Protein AF-0000000084462408 (afdb_homodimer)

Foldseek 3Di:
DDDDDDAAQDWDADPNNQKIWHWNHDDPHDTDIDIDHDPVDDDDDPVVVVVVVVVPPPPPD/DDDDDDAAQDWDADPNNQKIWHWNHDDPHDTDIDIDHDPVDDDDDPVVVVVVVVVPPPPPD

Organism: NCBI:txid458

pLDDT: mean 89.48, std 12.68, range [39.72, 97.5]

Secondary structure (DSSP, 8-state):
-EEEEEETT-EEEETTTTEEEEEEEEETTEEEEEEE--TTS-EEEHHHHHHHHHHT-----/-EEEEEETT-EEEETTTTEEEEEEEEETTEEEEEEE--TTS-EEEHHHHHHHHHHT-----

Nearest PDB structures (foldseek):
  2mf0-assembly1_C  TM=9.067E-01  e=3.731E-04  Pseudomonas protegens Pf-5
  2mfh-assembly1_A  TM=9.229E-01  e=3.987E-04  Pseudomonas fluorescens
  2bti-assembly1_A  TM=9.772E-01  e=2.096E-03  Yersinia enterocolitica
  5z38-assembly2_J  TM=9.185E-01  e=1.504E-03  Escherichia coli O127:H6 str. E2348/69
  2mf0-assembly1_C  TM=9.077E-01  e=3.731E-04  Pseudomonas protegens Pf-5

Sequence (122 aa):
MLVLTRKCGEQIMIDKGKIQIKVLYGRRGIVALGILAPDDIEVDRKEIFLRKMASTQPRLKMLVLTRKCGEQIMIDKGKIQIKVLYGRRGIVALGILAPDDIEVDRKEIFLRKMASTQPRLK

InterPro domains:
  IPR003751 Translational regulator CsrA [MF_00167] (1-59)
  IPR003751 Translational regulator CsrA [PF02599] (1-51)
  IPR003751 Translational regulator CsrA [PTHR34984] (1-54)
  IPR036107 Carbon storage regulator superfamily [G3DSA:2.60.40.4380] (1-58)
  IPR036107 Carbon storage regulator superfamily [SSF117130] (1-53)

Structure (mmCIF, N/CA/C/O backbone):
data_AF-0000000084462408-model_v1
#
loop_
_entity.id
_entity.type
_entity.pdbx_description
1 polymer 'Translational regulator CsrA'
#
loop_
_atom_site.group_PDB
_atom_site.id
_atom_site.type_symbol
_atom_site.label_atom_id
_atom_site.label_alt_id
_atom_site.label_comp_id
_atom_site.label_asym_id
_atom_site.label_entity_id
_atom_site.label_seq_id
_atom_site.pdbx_PDB_ins_code
_atom_site.Cartn_x
_atom_site.Cartn_y
_atom_site.Cartn_z
_atom_site.occupancy
_atom_site.B_iso_or_equiv
_atom_site.auth_seq_id
_atom_site.auth_comp_id
_atom_site.auth_asym_id
_atom_site.auth_atom_id
_atom_site.pdbx_PDB_model_num
ATOM 1 N N . MET A 1 1 ? -0.238 7.812 -11.328 1 85.81 1 MET A N 1
ATOM 2 C CA . MET A 1 1 ? -0.688 6.965 -10.227 1 85.81 1 MET A CA 1
ATOM 3 C C . MET A 1 1 ? -1.138 5.602 -10.742 1 85.81 1 MET A C 1
ATOM 5 O O . MET A 1 1 ? -1.696 5.5 -11.836 1 85.81 1 MET A O 1
ATOM 9 N N . LEU A 1 2 ? -0.67 4.504 -10.305 1 94.81 2 LEU A N 1
ATOM 10 C CA . LEU A 1 2 ? -1.083 3.148 -10.648 1 94.81 2 LEU A CA 1
ATOM 11 C C . LEU A 1 2 ? -2.18 2.656 -9.711 1 94.81 2 LEU A C 1
ATOM 13 O O . LEU A 1 2 ? -2.039 2.74 -8.492 1 94.81 2 LEU A O 1
ATOM 17 N N . VAL A 1 3 ? -3.332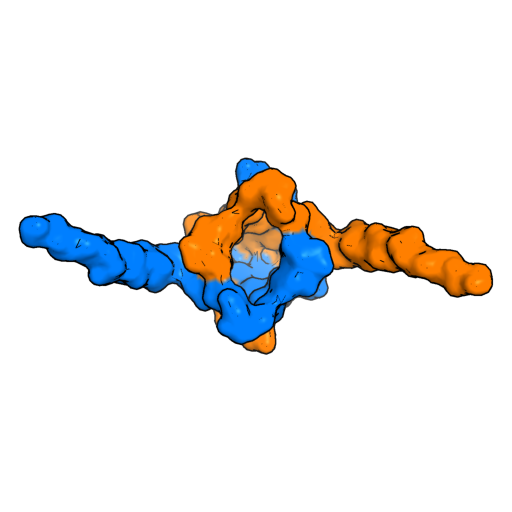 2.289 -10.305 1 95.75 3 VAL A N 1
ATOM 18 C CA . VAL A 1 3 ? -4.441 1.844 -9.469 1 95.75 3 VAL A CA 1
ATOM 19 C C . VAL A 1 3 ? -4.578 0.325 -9.555 1 95.75 3 VAL A C 1
ATOM 21 O O . VAL A 1 3 ? -4.617 -0.238 -10.648 1 95.75 3 VAL A O 1
ATOM 24 N N . LEU A 1 4 ? -4.594 -0.323 -8.375 1 95.44 4 LEU A N 1
ATOM 25 C CA . LEU A 1 4 ? -4.75 -1.772 -8.312 1 95.44 4 LEU A CA 1
ATOM 26 C C . LEU A 1 4 ? -5.926 -2.152 -7.414 1 95.44 4 LEU A C 1
ATOM 28 O O . LEU A 1 4 ? -6.09 -1.59 -6.328 1 95.44 4 LEU A O 1
ATOM 32 N N . THR A 1 5 ? -6.746 -3.021 -7.855 1 95.38 5 THR A N 1
ATOM 33 C CA . THR A 1 5 ? -7.852 -3.541 -7.059 1 95.38 5 THR A CA 1
ATOM 34 C C . THR A 1 5 ? -7.512 -4.914 -6.488 1 95.38 5 THR A C 1
ATOM 36 O O . THR A 1 5 ? -7.117 -5.816 -7.23 1 95.38 5 THR A O 1
ATOM 39 N N . ARG A 1 6 ? -7.484 -4.973 -5.273 1 95.62 6 ARG A N 1
ATOM 40 C CA . ARG A 1 6 ? -7.16 -6.227 -4.602 1 95.62 6 ARG A CA 1
ATOM 41 C C . ARG A 1 6 ? -8.281 -6.645 -3.654 1 95.62 6 ARG A C 1
ATOM 43 O O . ARG A 1 6 ? -9.055 -5.801 -3.189 1 95.62 6 ARG A O 1
ATOM 50 N N . LYS A 1 7 ? -8.383 -7.945 -3.459 1 94.12 7 LYS A N 1
ATOM 51 C CA . LYS A 1 7 ? -9.328 -8.477 -2.482 1 94.12 7 LYS A CA 1
ATOM 52 C C . LYS A 1 7 ? -8.656 -8.703 -1.133 1 94.12 7 LYS A C 1
ATOM 54 O O . LYS A 1 7 ? -7.422 -8.711 -1.04 1 94.12 7 LYS A O 1
ATOM 59 N N . CYS A 1 8 ? -9.445 -8.867 -0.195 1 94 8 CYS A N 1
ATOM 60 C CA . CYS A 1 8 ? -8.898 -9.172 1.125 1 94 8 CYS A CA 1
ATOM 61 C C . CYS A 1 8 ? -8.008 -10.406 1.076 1 94 8 CYS A C 1
ATOM 63 O O . CYS A 1 8 ? -8.383 -11.422 0.497 1 94 8 CYS A O 1
ATOM 65 N N . GLY A 1 9 ? -6.805 -10.234 1.551 1 94.88 9 GLY A N 1
ATOM 66 C CA . GLY A 1 9 ? -5.863 -11.344 1.546 1 94.88 9 GLY A CA 1
ATOM 67 C C . GLY A 1 9 ? -4.828 -11.242 0.441 1 94.88 9 GLY A C 1
ATOM 68 O O . GLY A 1 9 ? -3.814 -11.945 0.469 1 94.88 9 GLY A O 1
ATOM 69 N N . GLU A 1 10 ? -5.059 -10.422 -0.517 1 96.56 10 GLU A N 1
ATOM 70 C CA . GLU A 1 10 ? -4.129 -10.258 -1.629 1 96.56 10 GLU A CA 1
ATOM 71 C C . GLU A 1 10 ? -3.004 -9.289 -1.268 1 96.56 10 GLU A C 1
ATOM 73 O O . GLU A 1 10 ? -3.129 -8.508 -0.322 1 96.56 10 GLU A O 1
ATOM 78 N N . GLN A 1 11 ? -1.855 -9.367 -2.027 1 96 11 GLN A N 1
ATOM 79 C CA . GLN A 1 11 ? -0.668 -8.594 -1.687 1 96 11 GLN A CA 1
ATOM 80 C C . GLN A 1 11 ? -0.108 -7.875 -2.912 1 96 11 GLN A C 1
ATOM 82 O O . GLN A 1 11 ? -0.332 -8.305 -4.047 1 96 11 GLN A O 1
ATOM 87 N N . ILE A 1 12 ? 0.521 -6.809 -2.688 1 96.88 12 ILE A N 1
ATOM 88 C CA . ILE A 1 12 ? 1.207 -6.004 -3.691 1 96.88 12 ILE A CA 1
ATOM 89 C C . ILE A 1 12 ? 2.697 -5.93 -3.363 1 96.88 12 ILE A C 1
ATOM 91 O O . ILE A 1 12 ? 3.076 -5.754 -2.203 1 96.88 12 ILE A O 1
ATOM 95 N N . MET A 1 13 ? 3.494 -6.141 -4.34 1 96.75 13 MET A N 1
ATOM 96 C CA . MET A 1 13 ? 4.941 -6.066 -4.176 1 96.75 13 MET A CA 1
ATOM 97 C C . MET A 1 13 ? 5.492 -4.77 -4.758 1 96.75 13 MET A C 1
ATOM 99 O O . MET A 1 13 ? 5.293 -4.48 -5.941 1 96.75 13 MET A O 1
ATOM 103 N N . ILE A 1 14 ? 6.184 -4.07 -3.914 1 95.69 14 ILE A N 1
ATOM 104 C CA . ILE A 1 14 ? 6.742 -2.795 -4.344 1 95.69 14 ILE A CA 1
ATOM 105 C C . ILE A 1 14 ? 8.266 -2.863 -4.32 1 95.69 14 ILE A C 1
ATOM 107 O O . ILE A 1 14 ? 8.859 -3.432 -3.396 1 95.69 14 ILE A O 1
ATOM 111 N N . ASP A 1 15 ? 8.922 -2.227 -5.281 1 94.44 15 ASP A N 1
ATOM 112 C CA . ASP A 1 15 ? 10.375 -2.148 -5.352 1 94.44 15 ASP A CA 1
ATOM 113 C C . ASP A 1 15 ? 11 -3.541 -5.438 1 94.44 15 ASP A C 1
ATOM 115 O O . ASP A 1 15 ? 11.922 -3.863 -4.684 1 94.44 15 ASP A O 1
ATOM 119 N N . LYS A 1 16 ? 10.398 -4.426 -6.266 1 92.12 16 LYS A N 1
ATOM 120 C CA . LYS A 1 16 ? 10.906 -5.77 -6.523 1 92.12 16 LYS A CA 1
ATOM 121 C C . LYS A 1 16 ? 10.797 -6.645 -5.277 1 92.12 16 LYS A C 1
ATOM 123 O O . LYS A 1 16 ? 11.703 -7.422 -4.977 1 92.12 16 LYS A O 1
ATOM 128 N N . GLY A 1 17 ? 9.797 -6.285 -4.473 1 93.12 17 GLY A N 1
ATOM 129 C CA . GLY A 1 17 ? 9.516 -7.125 -3.316 1 93.12 17 GLY A CA 1
ATOM 130 C C . GLY A 1 17 ? 10.109 -6.578 -2.029 1 93.12 17 GLY A C 1
ATOM 131 O O . GLY A 1 17 ? 10.016 -7.219 -0.979 1 93.12 17 GLY A O 1
ATOM 132 N N . LYS A 1 18 ? 10.703 -5.457 -2.104 1 94 18 LYS A N 1
ATOM 133 C CA . LYS A 1 18 ? 11.273 -4.859 -0.899 1 94 18 LYS A CA 1
ATOM 134 C C . LYS A 1 18 ? 10.18 -4.465 0.088 1 94 18 LYS A C 1
ATOM 136 O O . LYS A 1 18 ? 10.344 -4.621 1.3 1 94 18 LYS A O 1
ATOM 141 N N . ILE A 1 19 ? 9.125 -4.039 -0.448 1 95.81 19 ILE A N 1
ATOM 142 C CA . ILE A 1 19 ? 7.973 -3.641 0.349 1 95.81 19 ILE A CA 1
ATOM 143 C C . ILE A 1 19 ? 6.762 -4.48 -0.044 1 95.81 19 ILE A C 1
ATOM 145 O O . ILE A 1 19 ? 6.469 -4.645 -1.231 1 95.81 19 ILE A O 1
ATOM 149 N N . GLN A 1 20 ? 6.141 -5.062 0.952 1 96.38 20 GLN A N 1
ATOM 150 C CA . GLN A 1 20 ? 4.961 -5.887 0.712 1 96.38 20 GLN A CA 1
ATOM 151 C C . GLN A 1 20 ? 3.721 -5.27 1.355 1 96.38 20 GLN A C 1
ATOM 153 O O . GLN A 1 20 ? 3.732 -4.938 2.543 1 96.38 20 GLN A O 1
ATOM 158 N N . ILE A 1 21 ? 2.691 -5.062 0.562 1 96.88 21 ILE A N 1
ATOM 159 C CA . ILE A 1 21 ? 1.429 -4.527 1.061 1 96.88 21 ILE A CA 1
ATOM 160 C C . ILE A 1 21 ? 0.348 -5.602 0.993 1 96.88 21 ILE A C 1
ATOM 162 O O . ILE A 1 21 ? 0.096 -6.172 -0.072 1 96.88 21 ILE A O 1
ATOM 166 N N . LYS A 1 22 ? -0.212 -5.898 2.084 1 97.06 22 LYS A N 1
ATOM 167 C CA . LYS A 1 22 ? -1.261 -6.91 2.145 1 97.06 22 LYS A CA 1
ATOM 168 C C . LYS A 1 22 ? -2.596 -6.297 2.555 1 97.06 22 LYS A C 1
ATOM 170 O O . LYS A 1 22 ? -2.668 -5.555 3.535 1 97.06 22 LYS A O 1
ATOM 175 N N . VAL A 1 23 ? -3.57 -6.625 1.78 1 96.69 23 VAL A N 1
ATOM 176 C CA . VAL A 1 23 ? -4.91 -6.164 2.127 1 96.69 23 VAL A CA 1
ATOM 177 C C . VAL A 1 23 ? -5.535 -7.113 3.146 1 96.69 23 VAL A C 1
ATOM 179 O O . VAL A 1 23 ? -5.828 -8.273 2.83 1 96.69 23 VAL A O 1
ATOM 182 N N . LEU A 1 24 ? -5.66 -6.645 4.387 1 95.88 24 LEU A N 1
ATOM 183 C CA . LEU A 1 24 ? -6.219 -7.492 5.434 1 95.88 24 LEU A CA 1
ATOM 184 C C . LEU A 1 24 ? -7.738 -7.562 5.324 1 95.88 24 LEU A C 1
ATOM 186 O O . LEU A 1 24 ? -8.312 -8.648 5.309 1 95.88 24 LEU A O 1
ATOM 190 N N . TYR A 1 25 ? -8.359 -6.32 5.312 1 93.62 25 TYR A N 1
ATOM 191 C CA . TYR A 1 25 ? -9.797 -6.281 5.105 1 93.62 25 TYR A CA 1
ATOM 192 C C . TYR A 1 25 ? -10.258 -4.879 4.73 1 93.62 25 TYR A C 1
ATOM 194 O O . TYR A 1 25 ? -9.516 -3.908 4.902 1 93.62 25 TYR A O 1
ATOM 202 N N . GLY A 1 26 ? -11.367 -4.84 4.062 1 91.5 26 GLY A N 1
ATOM 203 C CA . GLY A 1 26 ? -12.078 -3.615 3.729 1 91.5 26 GLY A CA 1
ATOM 204 C C . GLY A 1 26 ? -13.57 -3.705 3.973 1 91.5 26 GLY A C 1
ATOM 205 O O . GLY A 1 26 ? -14.242 -4.566 3.408 1 91.5 26 GLY A O 1
ATOM 206 N N . ARG A 1 27 ? -13.961 -2.945 4.973 1 86.38 27 ARG A N 1
ATOM 207 C CA . ARG A 1 27 ? -15.375 -3.023 5.336 1 86.38 27 ARG A CA 1
ATOM 208 C C . ARG A 1 27 ? -15.945 -1.639 5.621 1 86.38 27 ARG A C 1
ATOM 210 O O . ARG A 1 27 ? -15.414 -0.905 6.457 1 86.38 27 ARG A O 1
ATOM 217 N N . ARG A 1 28 ? -17.078 -1.314 4.984 1 87.44 28 ARG A N 1
ATOM 218 C CA . ARG A 1 28 ? -17.812 -0.084 5.246 1 87.44 28 ARG A CA 1
ATOM 219 C C . ARG A 1 28 ? -16.906 1.138 5.109 1 87.44 28 ARG A C 1
ATOM 221 O O . ARG A 1 28 ? -16.953 2.039 5.949 1 87.44 28 ARG A O 1
ATOM 228 N N . GLY A 1 29 ? -15.953 1.096 4.211 1 87.06 29 GLY A N 1
ATOM 229 C CA . GLY A 1 29 ? -15.141 2.27 3.945 1 87.06 29 GLY A CA 1
ATOM 230 C C . GLY A 1 29 ? -13.82 2.264 4.695 1 87.06 29 GLY A C 1
ATOM 231 O O . GLY A 1 29 ? -13 3.166 4.523 1 87.06 29 GLY A O 1
ATOM 232 N N . ILE A 1 30 ? -13.664 1.229 5.594 1 94 30 ILE A N 1
ATOM 233 C CA . ILE A 1 30 ? -12.43 1.127 6.363 1 94 30 ILE A CA 1
ATOM 234 C C . ILE A 1 30 ? -11.562 -0.005 5.809 1 94 30 ILE A C 1
ATOM 236 O O . ILE A 1 30 ? -12.047 -1.127 5.629 1 94 30 ILE A O 1
ATOM 240 N N . VAL A 1 31 ? -10.359 0.362 5.445 1 95.5 31 VAL A N 1
ATOM 241 C CA . VAL A 1 31 ? -9.469 -0.625 4.844 1 95.5 31 VAL A CA 1
ATOM 242 C C . VAL A 1 31 ? -8.25 -0.838 5.734 1 95.5 31 VAL A C 1
ATOM 244 O O . VAL A 1 31 ? -7.629 0.126 6.188 1 95.5 31 VAL A O 1
ATOM 247 N N . ALA A 1 32 ? -7.914 -2.074 6.074 1 96.06 32 ALA A N 1
ATOM 248 C CA . ALA A 1 32 ? -6.73 -2.443 6.844 1 96.06 32 ALA A CA 1
ATOM 249 C C . ALA A 1 32 ? -5.621 -2.967 5.934 1 96.06 32 ALA A C 1
ATOM 251 O O . ALA A 1 32 ? -5.812 -3.953 5.219 1 96.06 32 ALA A O 1
ATOM 252 N N . LEU A 1 33 ? -4.539 -2.248 5.98 1 96.88 33 LEU A N 1
ATOM 253 C CA . LEU A 1 33 ? -3.414 -2.615 5.129 1 96.88 33 LEU A CA 1
ATOM 254 C C . LEU A 1 33 ? -2.217 -3.049 5.969 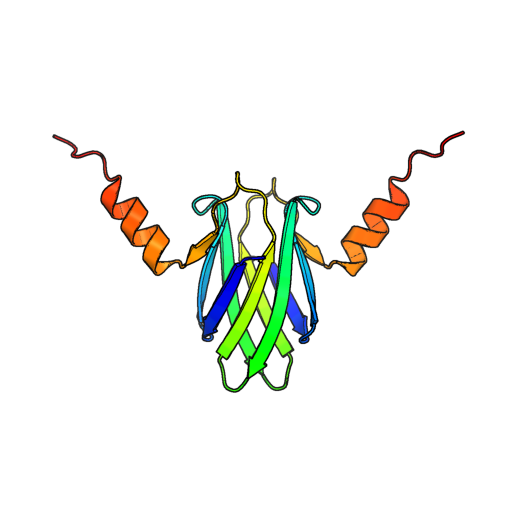1 96.88 33 LEU A C 1
ATOM 256 O O . LEU A 1 33 ? -1.876 -2.393 6.957 1 96.88 33 LEU A O 1
ATOM 260 N N . GLY A 1 34 ? -1.688 -4.152 5.699 1 97.5 34 GLY A N 1
ATOM 261 C CA . GLY A 1 34 ? -0.444 -4.621 6.289 1 97.5 34 GLY A CA 1
ATOM 262 C C . GLY A 1 34 ? 0.774 -4.305 5.441 1 97.5 34 GLY A C 1
ATOM 263 O O . GLY A 1 34 ? 0.853 -4.711 4.281 1 97.5 34 GLY A O 1
ATOM 264 N N . ILE A 1 35 ? 1.724 -3.619 6 1 97.19 35 ILE A N 1
ATOM 265 C CA . ILE A 1 35 ? 2.914 -3.238 5.25 1 97.19 35 ILE A CA 1
ATOM 266 C C . ILE A 1 35 ? 4.145 -3.896 5.867 1 97.19 35 ILE A C 1
ATOM 268 O O . ILE A 1 35 ? 4.375 -3.789 7.074 1 97.19 35 ILE A O 1
ATOM 272 N N . LEU A 1 36 ? 4.816 -4.633 5 1 96.56 36 LEU A N 1
ATOM 273 C CA . LEU A 1 36 ? 6.055 -5.273 5.414 1 96.56 36 LEU A CA 1
ATOM 274 C C . LEU A 1 36 ? 7.254 -4.652 4.703 1 96.56 36 LEU A C 1
ATOM 276 O O . LEU A 1 36 ? 7.379 -4.754 3.48 1 96.56 36 LEU A O 1
ATOM 280 N N . ALA A 1 37 ? 8.07 -3.939 5.395 1 95.62 37 ALA A N 1
ATOM 281 C CA . ALA A 1 37 ? 9.242 -3.285 4.824 1 95.62 37 ALA A CA 1
ATOM 282 C C . ALA A 1 37 ? 10.43 -3.355 5.781 1 95.62 37 ALA A C 1
ATOM 284 O O . ALA A 1 37 ? 10.25 -3.504 6.992 1 95.62 37 ALA A O 1
ATOM 285 N N . PRO A 1 38 ? 11.578 -3.256 5.297 1 94.44 38 PRO A N 1
ATOM 286 C CA . PRO A 1 38 ? 12.773 -3.273 6.145 1 94.44 38 PRO A CA 1
ATOM 287 C C . PRO A 1 38 ? 12.867 -2.059 7.066 1 94.44 38 PRO A C 1
ATOM 289 O O . PRO A 1 38 ? 12.086 -1.111 6.922 1 94.44 38 PRO A O 1
ATOM 292 N N . ASP A 1 39 ? 13.727 -2.096 8.008 1 91.94 39 ASP A N 1
ATOM 293 C CA . ASP A 1 39 ? 13.891 -1.023 8.984 1 91.94 39 ASP A CA 1
ATOM 294 C C . ASP A 1 39 ? 14.375 0.259 8.312 1 91.94 39 ASP A C 1
ATOM 296 O O . ASP A 1 39 ? 14.297 1.342 8.898 1 91.94 39 ASP A O 1
ATOM 300 N N . ASP A 1 40 ? 14.852 0.065 7.129 1 92 40 ASP A N 1
ATOM 301 C CA . ASP A 1 40 ? 15.375 1.214 6.395 1 92 40 ASP A CA 1
ATOM 302 C C . ASP A 1 40 ? 14.25 1.983 5.703 1 92 40 ASP A C 1
ATOM 304 O O . ASP A 1 40 ? 14.43 3.139 5.312 1 92 40 ASP A O 1
ATOM 308 N N . ILE A 1 41 ? 13.172 1.372 5.609 1 92.88 41 ILE A N 1
ATOM 309 C CA . ILE A 1 41 ? 12.031 1.983 4.941 1 92.88 41 ILE A CA 1
ATOM 310 C C . ILE A 1 41 ? 11.031 2.475 5.984 1 92.88 41 ILE A C 1
ATOM 312 O O . ILE A 1 41 ? 10.602 1.712 6.852 1 92.88 41 ILE A O 1
ATOM 316 N N . GLU A 1 42 ? 10.719 3.695 5.934 1 93.06 42 GLU A N 1
ATOM 317 C CA . GLU A 1 42 ? 9.797 4.297 6.887 1 93.06 42 GLU A CA 1
ATOM 318 C C . GLU A 1 42 ? 8.367 4.297 6.34 1 93.06 42 GLU A C 1
ATOM 320 O O . GLU A 1 42 ? 8.133 4.688 5.195 1 93.06 42 GLU A O 1
ATOM 325 N N . VAL A 1 43 ? 7.422 3.883 7.082 1 95 43 VAL A N 1
ATOM 326 C CA . VAL A 1 43 ? 6.016 3.855 6.703 1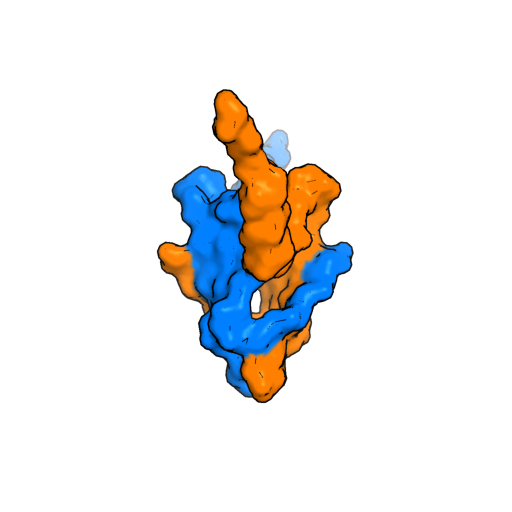 95 43 VAL A CA 1
ATOM 327 C C . VAL A 1 43 ? 5.211 4.75 7.645 1 95 43 VAL A C 1
ATOM 329 O O . VAL A 1 43 ? 5.203 4.535 8.859 1 95 43 VAL A O 1
ATOM 332 N N . ASP A 1 44 ? 4.586 5.859 7.109 1 94.19 44 ASP A N 1
ATOM 333 C CA . ASP A 1 44 ? 3.816 6.785 7.934 1 94.19 44 ASP A CA 1
ATOM 334 C C . ASP A 1 44 ? 2.512 7.18 7.246 1 94.19 44 ASP A C 1
ATOM 336 O O . ASP A 1 44 ? 2.389 7.062 6.023 1 94.19 44 ASP A O 1
ATOM 340 N N . ARG A 1 45 ? 1.595 7.57 8.008 1 95.62 45 ARG A N 1
ATOM 341 C CA . ARG A 1 45 ? 0.375 8.148 7.453 1 95.62 45 ARG A CA 1
ATOM 342 C C . ARG A 1 45 ? 0.64 9.531 6.871 1 95.62 45 ARG A C 1
ATOM 344 O O . ARG A 1 45 ? 1.525 10.25 7.34 1 95.62 45 ARG A O 1
ATOM 351 N N . LYS A 1 46 ? -0.036 9.859 5.945 1 94.5 46 LYS A N 1
ATOM 352 C CA . LYS A 1 46 ? 0.143 11.156 5.297 1 94.5 46 LYS A CA 1
ATOM 353 C C . LYS A 1 46 ? 0.13 12.289 6.324 1 94.5 46 LYS A C 1
ATOM 355 O O . LYS A 1 46 ? 0.926 13.227 6.23 1 94.5 46 LYS A O 1
ATOM 360 N N . GLU A 1 47 ? -0.726 12.195 7.301 1 93.56 47 GLU A N 1
ATOM 361 C CA . GLU A 1 47 ? -0.856 13.211 8.336 1 93.56 47 GLU A CA 1
ATOM 362 C C . GLU A 1 47 ? 0.437 13.352 9.133 1 93.56 47 GLU A C 1
ATOM 364 O O . GLU A 1 47 ? 0.861 14.469 9.445 1 93.56 47 GLU A O 1
ATOM 369 N N . ILE A 1 48 ? 1.065 12.234 9.461 1 93.75 48 ILE A N 1
ATOM 370 C CA . ILE A 1 48 ? 2.291 12.219 10.25 1 93.75 48 ILE A CA 1
ATOM 371 C C . ILE A 1 48 ? 3.461 12.711 9.398 1 93.75 48 ILE A C 1
ATOM 373 O O . ILE A 1 48 ? 4.293 13.492 9.867 1 93.75 48 ILE A O 1
ATOM 377 N N . PHE A 1 49 ? 3.451 12.219 8.18 1 93.25 49 PHE A N 1
ATOM 378 C CA . PHE A 1 49 ? 4.488 12.633 7.242 1 93.25 49 PHE A CA 1
ATOM 379 C C . PHE A 1 49 ? 4.492 14.148 7.082 1 93.25 49 PHE A C 1
ATOM 381 O O . PHE A 1 49 ? 5.555 14.781 7.109 1 93.25 49 PHE A O 1
ATOM 388 N N . LEU A 1 50 ? 3.293 14.758 6.969 1 90.56 50 LEU A N 1
ATOM 389 C CA . LEU A 1 50 ? 3.164 16.203 6.777 1 90.56 50 LEU A CA 1
ATOM 390 C C . LEU A 1 50 ? 3.67 16.953 8 1 90.56 50 LEU A C 1
ATOM 392 O O . LEU A 1 50 ? 4.273 18.016 7.871 1 90.56 50 LEU A O 1
ATOM 396 N N . ARG A 1 51 ? 3.494 16.359 9.094 1 90.5 51 ARG A N 1
ATOM 397 C CA . ARG A 1 51 ? 3.979 16.969 10.328 1 90.5 51 ARG A CA 1
ATOM 398 C C . ARG A 1 51 ? 5.5 16.906 10.406 1 90.5 51 ARG A C 1
ATOM 400 O O . ARG A 1 51 ? 6.145 17.875 10.828 1 90.5 51 ARG A O 1
ATOM 407 N N . LYS A 1 52 ? 6.008 15.75 10.023 1 87.69 52 LYS A N 1
ATOM 408 C CA . LYS A 1 52 ? 7.457 15.578 10.023 1 87.69 52 LYS A CA 1
ATOM 409 C C . LYS A 1 52 ? 8.125 16.547 9.047 1 87.69 52 LYS A C 1
ATOM 411 O O . LYS A 1 52 ? 9.188 17.109 9.352 1 87.69 52 LYS A O 1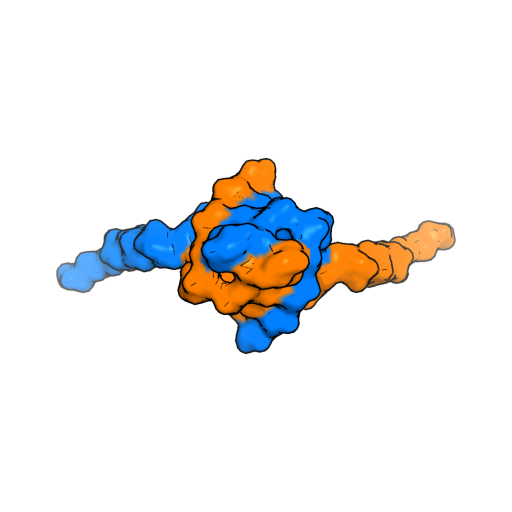
ATOM 416 N N . MET A 1 53 ? 7.445 16.688 7.965 1 86 53 MET A N 1
ATOM 417 C CA . MET A 1 53 ? 7.977 17.594 6.949 1 86 53 MET A CA 1
ATOM 418 C C . MET A 1 53 ? 7.906 19.031 7.422 1 86 53 MET A C 1
ATOM 420 O O . MET A 1 53 ? 8.805 19.828 7.141 1 86 53 MET A O 1
ATOM 424 N N . ALA A 1 54 ? 6.828 19.344 7.973 1 84.44 54 ALA A N 1
ATOM 425 C CA . ALA A 1 54 ? 6.656 20.688 8.492 1 84.44 54 ALA A CA 1
ATOM 426 C C . ALA A 1 54 ? 7.676 21 9.586 1 84.44 54 ALA A C 1
ATOM 428 O O . ALA A 1 54 ? 8.125 22.141 9.727 1 84.44 54 ALA A O 1
ATOM 429 N N . SER A 1 55 ? 8 19.953 10.258 1 78.19 55 SER A N 1
ATOM 430 C CA . SER A 1 55 ? 8.977 20.141 11.328 1 78.19 55 SER A CA 1
ATOM 431 C C . SER A 1 55 ? 10.383 20.312 10.766 1 78.19 55 SER A C 1
ATOM 433 O O . SER A 1 55 ? 11.227 20.953 11.391 1 78.19 55 SER A O 1
ATOM 435 N N . THR A 1 56 ? 10.711 19.656 9.656 1 66.56 56 THR A N 1
ATOM 436 C CA . THR A 1 56 ? 12.039 19.766 9.07 1 66.56 56 THR A CA 1
ATOM 437 C C . THR A 1 56 ? 12.195 21.094 8.328 1 66.56 56 THR A C 1
ATOM 439 O O . THR A 1 56 ? 13.172 21.281 7.594 1 66.56 56 THR A O 1
ATOM 442 N N . GLN A 1 57 ? 11.234 21.828 8.211 1 57.5 57 GLN A N 1
ATOM 443 C CA . GLN A 1 57 ? 11.43 23.094 7.523 1 57.5 57 GLN A CA 1
ATOM 444 C C . GLN A 1 57 ? 12.656 23.828 8.062 1 57.5 57 GLN A C 1
ATOM 446 O O . GLN A 1 57 ? 12.805 24 9.273 1 57.5 57 GLN A O 1
ATOM 451 N N . PRO A 1 58 ? 13.789 23.797 7.25 1 57.97 58 PRO A N 1
ATOM 452 C CA . PRO A 1 58 ? 14.891 24.688 7.602 1 57.97 58 PRO A CA 1
ATOM 453 C C . PRO A 1 58 ? 14.406 26.047 8.109 1 57.97 58 PRO A C 1
ATOM 455 O O . PRO A 1 58 ? 13.406 26.578 7.602 1 57.97 58 PRO A O 1
ATOM 458 N N . ARG A 1 59 ? 14.43 26.375 9.383 1 51.44 59 ARG A N 1
ATOM 459 C CA . ARG A 1 59 ? 14.305 27.75 9.852 1 51.44 59 ARG A CA 1
ATOM 460 C C . ARG A 1 59 ? 15.023 28.719 8.914 1 51.44 59 ARG A C 1
ATOM 462 O O . ARG A 1 59 ? 16.25 28.625 8.742 1 51.44 59 ARG A O 1
ATOM 469 N N . LEU A 1 60 ? 14.586 28.859 7.68 1 49.22 60 LEU A N 1
ATOM 470 C CA . LEU A 1 60 ? 15.227 30 7.016 1 49.22 60 LEU A CA 1
ATOM 471 C C . LEU A 1 60 ? 15.414 31.156 7.992 1 49.22 60 LEU A C 1
ATOM 473 O O . LEU A 1 60 ? 14.438 31.75 8.445 1 49.22 60 LEU A O 1
ATOM 477 N N . LYS A 1 61 ? 16.203 30.969 8.969 1 40.94 61 LYS A N 1
ATOM 478 C CA . LYS A 1 61 ? 16.797 32.219 9.461 1 40.94 61 LYS A CA 1
ATOM 479 C C . LYS A 1 61 ? 17.672 32.844 8.398 1 40.94 61 LYS A C 1
ATOM 481 O O . LYS A 1 61 ? 18.406 32.156 7.688 1 40.94 61 LYS A O 1
ATOM 486 N N . MET B 1 1 ? 5.484 -6.84 10.445 1 85.75 1 MET B N 1
ATOM 487 C CA . MET B 1 1 ? 4.488 -6.25 9.555 1 85.75 1 MET B CA 1
ATOM 488 C C . MET B 1 1 ? 3.781 -5.082 10.234 1 85.75 1 MET B C 1
ATOM 490 O O . MET B 1 1 ? 3.545 -5.109 11.445 1 85.75 1 MET B O 1
ATOM 494 N N . LEU B 1 2 ? 3.713 -3.928 9.734 1 94.88 2 LEU B N 1
ATOM 495 C CA . LEU B 1 2 ? 2.994 -2.766 10.242 1 94.88 2 LEU B CA 1
ATOM 496 C C . LEU B 1 2 ? 1.582 -2.707 9.672 1 94.88 2 LEU B C 1
ATOM 498 O O . LEU B 1 2 ? 1.396 -2.791 8.453 1 94.88 2 LEU B O 1
ATOM 502 N N . VAL B 1 3 ? 0.574 -2.713 10.586 1 95.81 3 VAL B N 1
ATOM 503 C CA . VAL B 1 3 ? -0.805 -2.695 10.109 1 95.81 3 VAL B CA 1
ATOM 504 C C . VAL B 1 3 ? -1.402 -1.305 10.305 1 95.81 3 VAL B C 1
ATOM 506 O O . VAL B 1 3 ? -1.32 -0.733 11.391 1 95.81 3 VAL B O 1
ATOM 509 N N . LEU B 1 4 ? -1.954 -0.753 9.211 1 95.44 4 LEU B N 1
ATOM 510 C CA . LEU B 1 4 ? -2.59 0.559 9.258 1 95.44 4 LEU B CA 1
ATOM 511 C C . LEU B 1 4 ? -4.023 0.49 8.742 1 95.44 4 LEU B C 1
ATOM 513 O O . LEU B 1 4 ? -4.289 -0.155 7.723 1 95.44 4 LEU B O 1
ATOM 517 N N . THR B 1 5 ? -4.926 1.073 9.43 1 95.38 5 THR B N 1
ATOM 518 C CA . THR B 1 5 ? -6.312 1.164 8.992 1 95.38 5 THR B CA 1
ATOM 519 C C . THR B 1 5 ? -6.609 2.547 8.414 1 95.38 5 THR B C 1
ATOM 521 O O . THR B 1 5 ? -6.328 3.562 9.055 1 95.38 5 THR B O 1
ATOM 524 N N . ARG B 1 6 ? -6.961 2.555 7.242 1 95.56 6 ARG B N 1
ATOM 525 C CA . ARG B 1 6 ? -7.27 3.811 6.566 1 95.56 6 ARG B CA 1
ATOM 526 C C . ARG B 1 6 ? -8.68 3.791 5.992 1 95.56 6 ARG B C 1
ATOM 528 O O . ARG B 1 6 ? -9.234 2.721 5.723 1 95.56 6 ARG B O 1
ATOM 535 N N . LYS B 1 7 ? -9.25 4.977 5.902 1 94.06 7 LYS B N 1
ATOM 536 C CA . LYS B 1 7 ? -10.555 5.125 5.25 1 94.06 7 LYS B CA 1
ATOM 537 C C . LYS B 1 7 ? -10.391 5.492 3.779 1 94.06 7 LYS B C 1
ATOM 539 O O . LYS B 1 7 ? -9.305 5.895 3.348 1 94.06 7 LYS B O 1
ATOM 544 N N . CYS B 1 8 ? -11.414 5.324 3.107 1 94.06 8 CYS B N 1
ATOM 545 C CA . CYS B 1 8 ? -11.391 5.727 1.706 1 94.06 8 CYS B CA 1
ATOM 546 C C . CYS B 1 8 ? -10.977 7.188 1.565 1 94.06 8 CYS B C 1
ATOM 548 O O . CYS B 1 8 ? -11.469 8.047 2.291 1 94.06 8 CYS B O 1
ATOM 550 N N . GLY B 1 9 ? -9.969 7.402 0.769 1 94.81 9 GLY B N 1
ATOM 551 C CA . GLY B 1 9 ? -9.484 8.758 0.57 1 94.81 9 GLY B CA 1
ATOM 552 C C . GLY B 1 9 ? -8.211 9.055 1.337 1 94.81 9 GLY B C 1
ATOM 553 O O . GLY B 1 9 ? -7.531 10.047 1.06 1 94.81 9 GLY B O 1
ATOM 554 N N . GLU B 1 10 ? -7.879 8.242 2.275 1 96.56 10 GLU B N 1
ATOM 555 C CA . GLU B 1 10 ? -6.676 8.445 3.076 1 96.56 10 GLU B CA 1
ATOM 556 C C . GLU B 1 10 ? -5.445 7.879 2.373 1 96.56 10 GLU B C 1
ATOM 558 O O . GLU B 1 10 ? -5.566 7.051 1.467 1 96.56 10 GLU B O 1
ATOM 563 N N . GLN B 1 11 ? -4.219 8.375 2.779 1 96 11 GLN B N 1
ATOM 564 C CA . GLN B 1 11 ? -2.984 8.008 2.092 1 96 11 GLN B CA 1
ATOM 565 C C . GLN B 1 11 ? -1.908 7.578 3.082 1 96 11 GLN B C 1
ATOM 567 O O . GLN B 1 11 ? -1.938 7.973 4.25 1 96 11 GLN B O 1
ATOM 572 N N . ILE B 1 12 ? -1.048 6.754 2.641 1 96.94 12 ILE B N 1
ATOM 573 C CA . ILE B 1 12 ? 0.115 6.273 3.377 1 96.94 12 ILE B CA 1
ATOM 574 C C . ILE B 1 12 ? 1.393 6.676 2.645 1 96.94 12 ILE B C 1
ATOM 576 O O . ILE B 1 12 ? 1.467 6.59 1.417 1 96.94 12 ILE B O 1
ATOM 580 N N . MET B 1 13 ? 2.309 7.184 3.379 1 96.75 13 MET B N 1
ATOM 581 C CA . MET B 1 13 ? 3.594 7.586 2.818 1 96.75 13 MET B CA 1
ATOM 582 C C . MET B 1 13 ? 4.68 6.57 3.162 1 96.75 13 MET B C 1
ATOM 584 O O . MET B 1 13 ? 4.918 6.285 4.336 1 96.75 13 MET B O 1
ATOM 588 N N . ILE B 1 14 ? 5.297 6.109 2.125 1 95.75 14 ILE B N 1
ATOM 589 C CA . ILE B 1 14 ? 6.344 5.113 2.32 1 95.75 14 ILE B CA 1
ATOM 590 C C . ILE B 1 14 ? 7.691 5.684 1.88 1 95.75 14 ILE B C 1
ATOM 592 O O . ILE B 1 14 ? 7.777 6.367 0.856 1 95.75 14 ILE B O 1
ATOM 596 N N . ASP B 1 15 ? 8.758 5.348 2.598 1 94.44 15 ASP B N 1
ATOM 597 C CA . ASP B 1 15 ? 10.117 5.762 2.264 1 94.44 15 ASP B CA 1
ATOM 598 C C . ASP B 1 15 ? 10.242 7.285 2.244 1 94.44 15 ASP B C 1
ATOM 600 O O . ASP B 1 15 ? 10.766 7.859 1.287 1 94.44 15 ASP B O 1
ATOM 604 N N . LYS B 1 16 ? 9.633 7.953 3.252 1 92.12 16 LYS B N 1
ATOM 605 C CA . LYS B 1 16 ? 9.711 9.398 3.424 1 92.12 16 LYS B CA 1
ATOM 606 C C . LYS B 1 16 ? 8.984 10.133 2.301 1 92.12 16 LYS B C 1
ATOM 608 O O . LYS B 1 16 ? 9.461 11.156 1.806 1 92.12 16 LYS B O 1
ATOM 613 N N . GLY B 1 17 ? 7.98 9.422 1.793 1 93.12 17 GLY B N 1
ATOM 614 C CA . GLY B 1 17 ? 7.133 10.07 0.801 1 93.12 17 GLY B CA 1
ATOM 615 C C . GLY B 1 17 ? 7.484 9.68 -0.624 1 93.12 17 GLY B C 1
ATOM 616 O O . GLY B 1 17 ? 6.902 10.203 -1.575 1 93.12 17 GLY B O 1
ATOM 617 N N . LYS B 1 18 ? 8.414 8.82 -0.782 1 94.06 18 LYS B N 1
ATOM 618 C CA . LYS B 1 18 ? 8.789 8.383 -2.123 1 94.06 18 LY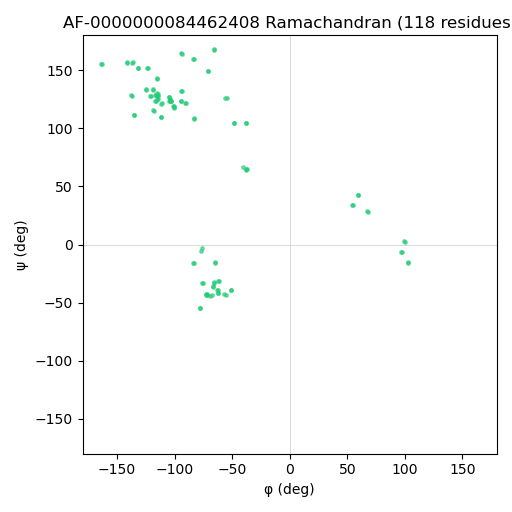S B CA 1
ATOM 619 C C . LYS B 1 18 ? 7.66 7.605 -2.787 1 94.06 18 LYS B C 1
ATOM 621 O O . LYS B 1 18 ? 7.422 7.75 -3.988 1 94.06 18 LYS B O 1
ATOM 626 N N . ILE B 1 19 ? 7.012 6.879 -2 1 95.81 19 ILE B N 1
ATOM 627 C CA . ILE B 1 19 ? 5.879 6.082 -2.469 1 95.81 19 ILE B CA 1
ATOM 628 C C . ILE B 1 19 ? 4.617 6.492 -1.718 1 95.81 19 ILE B C 1
ATOM 630 O O . ILE B 1 19 ? 4.625 6.605 -0.489 1 95.81 19 ILE B O 1
ATOM 634 N N . GLN B 1 20 ? 3.582 6.793 -2.48 1 96.38 20 GLN B N 1
ATOM 635 C CA . GLN B 1 20 ? 2.309 7.188 -1.888 1 96.38 20 GLN B CA 1
ATOM 636 C C . GLN B 1 20 ? 1.22 6.164 -2.191 1 96.38 20 GLN B C 1
ATOM 638 O O . GLN B 1 20 ? 1.019 5.789 -3.348 1 96.38 20 GLN B O 1
ATOM 643 N N . ILE B 1 21 ? 0.575 5.672 -1.155 1 96.88 21 ILE B N 1
ATOM 644 C CA . ILE B 1 21 ? -0.524 4.723 -1.311 1 96.88 21 ILE B CA 1
ATOM 645 C C . ILE B 1 21 ? -1.837 5.387 -0.897 1 96.88 21 ILE B C 1
ATOM 647 O O . ILE B 1 21 ? -1.961 5.887 0.222 1 96.88 21 ILE B O 1
ATOM 651 N N . LYS B 1 22 ? -2.744 5.441 -1.776 1 97.06 22 LYS B N 1
ATOM 652 C CA . LYS B 1 22 ? -4.039 6.051 -1.496 1 97.06 22 LYS B CA 1
ATOM 653 C C . LYS B 1 22 ? -5.156 5.012 -1.549 1 97.06 22 LYS B C 1
ATOM 655 O O . LYS B 1 22 ? -5.25 4.238 -2.504 1 97.06 22 LYS B O 1
ATOM 660 N N . VAL B 1 23 ? -5.922 5.031 -0.521 1 96.69 23 VAL B N 1
ATOM 661 C CA . VAL B 1 23 ? -7.078 4.145 -0.503 1 96.69 23 VAL B CA 1
ATOM 662 C C . VAL B 1 23 ? -8.234 4.789 -1.261 1 96.69 23 VAL B C 1
ATOM 664 O O . VAL B 1 23 ? -8.797 5.797 -0.817 1 96.69 23 VAL B O 1
ATOM 667 N N . LEU B 1 24 ? -8.531 4.25 -2.441 1 95.88 24 LEU B N 1
ATOM 668 C CA . LEU B 1 24 ? -9.602 4.82 -3.248 1 95.88 24 LEU B CA 1
ATOM 669 C C . LEU B 1 24 ? -10.969 4.398 -2.719 1 95.88 24 LEU B C 1
ATOM 671 O O . LEU B 1 24 ? -11.836 5.242 -2.486 1 95.88 24 LEU B O 1
ATOM 675 N N . TYR B 1 25 ? -11.125 3.021 -2.611 1 93.56 25 TYR B N 1
ATOM 676 C CA . TYR B 1 25 ? -12.359 2.523 -2.016 1 93.56 25 TYR B CA 1
ATOM 677 C C . TYR B 1 25 ? -12.211 1.066 -1.597 1 93.56 25 TYR B C 1
ATOM 679 O O . TYR B 1 25 ? -11.273 0.385 -2.012 1 93.56 25 TYR B O 1
ATOM 687 N N . GLY B 1 26 ? -13.016 0.699 -0.655 1 91.44 26 GLY B N 1
ATOM 688 C CA . GLY B 1 26 ? -13.164 -0.673 -0.198 1 91.44 26 GLY B CA 1
ATOM 689 C C . GLY B 1 26 ? -14.609 -1.093 -0.02 1 91.44 26 GLY B C 1
ATOM 690 O O . GLY B 1 26 ? -15.352 -0.475 0.748 1 91.44 26 GLY B O 1
ATOM 691 N N . ARG B 1 27 ? -14.992 -1.984 -0.898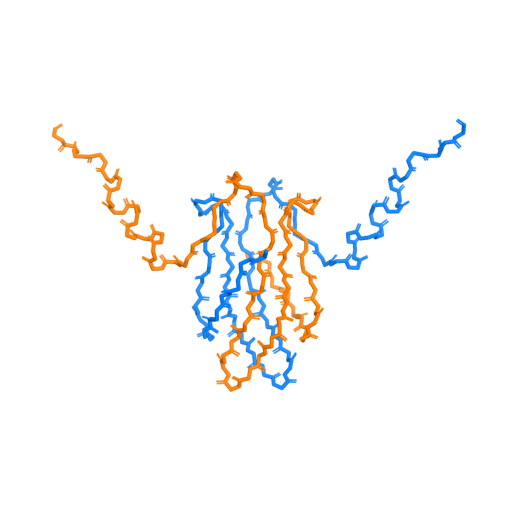 1 86.19 27 ARG B N 1
ATOM 692 C CA . ARG B 1 27 ? -16.391 -2.395 -0.858 1 86.19 27 ARG B CA 1
ATOM 693 C C . ARG B 1 27 ? -16.531 -3.904 -1.021 1 86.19 27 ARG B C 1
ATOM 695 O O . ARG B 1 27 ? -16.047 -4.473 -2.004 1 86.19 27 ARG B O 1
ATOM 702 N N . ARG B 1 28 ? -17.25 -4.547 -0.097 1 87.25 28 ARG B N 1
ATOM 703 C CA . ARG B 1 28 ? -17.594 -5.965 -0.177 1 87.25 28 ARG B CA 1
ATOM 704 C C . ARG B 1 28 ? -16.328 -6.812 -0.352 1 87.25 28 ARG B C 1
ATOM 706 O O . ARG B 1 28 ? -16.312 -7.734 -1.173 1 87.25 28 ARG B O 1
ATOM 713 N N . GLY B 1 29 ? -15.242 -6.395 0.234 1 87.19 29 GLY B N 1
ATOM 714 C CA . GLY B 1 29 ? -14.039 -7.219 0.211 1 87.19 29 GLY B CA 1
ATOM 715 C C . GLY B 1 29 ? -13.062 -6.82 -0.88 1 87.19 29 GLY B C 1
ATOM 716 O O . GLY B 1 29 ? -11.977 -7.387 -0.981 1 87.19 29 GLY B O 1
ATOM 717 N N . ILE B 1 30 ? -13.523 -5.855 -1.749 1 94.06 30 ILE B N 1
ATOM 718 C CA . ILE B 1 30 ? -12.656 -5.391 -2.83 1 94.06 30 ILE B CA 1
ATOM 719 C C . ILE B 1 30 ? -12.094 -4.016 -2.486 1 94.06 30 ILE B C 1
ATOM 721 O O . ILE B 1 30 ? -12.844 -3.105 -2.123 1 94.06 30 ILE B O 1
ATOM 725 N N . VAL B 1 31 ? -10.766 -3.955 -2.498 1 95.56 31 VAL B N 1
ATOM 726 C CA . VAL B 1 31 ? -10.125 -2.703 -2.119 1 95.56 31 VAL B CA 1
ATOM 727 C C . VAL B 1 31 ? -9.336 -2.145 -3.305 1 95.56 31 VAL B C 1
ATOM 729 O O . VAL B 1 31 ? -8.586 -2.871 -3.955 1 95.56 31 VAL B O 1
ATOM 732 N N . ALA B 1 32 ? -9.547 -0.884 -3.662 1 96.06 32 ALA B N 1
ATOM 733 C CA . ALA B 1 32 ? -8.812 -0.186 -4.715 1 96.06 32 ALA B CA 1
ATOM 734 C C . ALA B 1 32 ? -7.73 0.714 -4.125 1 96.06 32 ALA B C 1
ATOM 736 O O . ALA B 1 32 ? -8.023 1.619 -3.34 1 96.06 32 ALA B O 1
ATOM 737 N N . LEU B 1 33 ? -6.531 0.398 -4.5 1 96.81 33 LEU B N 1
ATOM 738 C CA . LEU B 1 33 ? -5.395 1.152 -3.977 1 96.81 33 LEU B CA 1
ATOM 739 C C . LEU B 1 33 ? -4.688 1.914 -5.094 1 96.81 33 LEU B C 1
ATOM 741 O O . LEU B 1 33 ? -4.445 1.362 -6.168 1 96.81 33 LEU B O 1
ATOM 745 N N . GLY B 1 34 ? -4.496 3.133 -4.922 1 97.5 34 GLY B N 1
ATOM 746 C CA . GLY B 1 34 ? -3.691 3.955 -5.809 1 97.5 34 GLY B CA 1
ATOM 747 C C . GLY B 1 34 ? -2.254 4.102 -5.348 1 97.5 34 GLY B C 1
ATOM 748 O O . GLY B 1 34 ? -1.996 4.57 -4.238 1 97.5 34 GLY B O 1
ATOM 749 N N . ILE B 1 35 ? -1.316 3.734 -6.184 1 97.19 35 ILE B N 1
ATOM 750 C CA . ILE B 1 35 ? 0.093 3.805 -5.809 1 97.19 35 ILE B CA 1
ATOM 751 C C . ILE B 1 35 ? 0.815 4.801 -6.711 1 97.19 35 ILE B C 1
ATOM 753 O O . ILE B 1 35 ? 0.725 4.715 -7.938 1 97.19 35 ILE B O 1
ATOM 757 N N . LEU B 1 36 ? 1.42 5.762 -6.02 1 96.56 36 LEU B N 1
ATOM 758 C CA . LEU B 1 36 ? 2.213 6.758 -6.73 1 96.56 36 LEU B CA 1
ATOM 759 C C . LEU B 1 36 ? 3.695 6.605 -6.406 1 96.56 36 LEU B C 1
ATOM 761 O O . LEU B 1 36 ? 4.109 6.801 -5.262 1 96.56 36 LEU B O 1
ATOM 765 N N . ALA B 1 37 ? 4.488 6.16 -7.344 1 95.69 37 ALA B N 1
ATOM 766 C CA . ALA B 1 37 ? 5.922 5.957 -7.148 1 95.69 37 ALA B CA 1
ATOM 767 C C . ALA B 1 37 ? 6.707 6.371 -8.391 1 95.69 37 ALA B C 1
ATOM 769 O O . ALA B 1 37 ? 6.168 6.391 -9.5 1 95.69 37 ALA B O 1
ATOM 770 N N . PRO B 1 38 ? 7.918 6.691 -8.242 1 94.44 38 PRO B N 1
ATOM 771 C CA . PRO B 1 38 ? 8.758 7.062 -9.383 1 94.44 38 PRO B CA 1
ATOM 772 C C . PRO B 1 38 ? 8.984 5.898 -10.352 1 94.44 38 PRO B C 1
ATOM 774 O O . PRO B 1 38 ? 8.633 4.758 -10.039 1 94.44 38 PRO B O 1
ATOM 777 N N . ASP B 1 39 ? 9.5 6.18 -11.484 1 91.88 39 ASP B N 1
ATOM 778 C CA . ASP B 1 39 ? 9.727 5.176 -12.523 1 91.88 39 ASP B CA 1
ATOM 779 C C . ASP B 1 39 ? 10.766 4.152 -12.07 1 91.88 39 ASP B C 1
ATOM 781 O O . ASP B 1 39 ? 10.883 3.076 -12.664 1 91.88 39 ASP B O 1
ATOM 785 N N . ASP B 1 40 ? 11.438 4.539 -11.047 1 91.94 40 ASP B N 1
ATOM 786 C CA . ASP B 1 40 ? 12.492 3.66 -10.547 1 91.94 40 ASP B CA 1
ATOM 787 C C . ASP B 1 40 ? 11.914 2.594 -9.617 1 91.94 40 ASP B C 1
ATOM 789 O O . ASP B 1 40 ? 12.562 1.578 -9.352 1 91.94 40 ASP B O 1
ATOM 793 N N . ILE B 1 41 ? 10.773 2.834 -9.203 1 92.81 41 ILE B N 1
ATOM 794 C CA . ILE B 1 41 ? 10.125 1.91 -8.273 1 92.81 41 ILE B CA 1
ATOM 795 C C . ILE B 1 41 ? 9.094 1.068 -9.023 1 92.81 41 ILE B C 1
ATOM 797 O O . ILE B 1 41 ? 8.211 1.608 -9.703 1 92.81 41 ILE B O 1
ATOM 801 N N . GLU B 1 42 ? 9.227 -0.179 -8.945 1 93 42 GLU B N 1
ATOM 802 C CA . GLU B 1 42 ? 8.32 -1.096 -9.633 1 93 42 GLU B CA 1
ATOM 803 C C . GLU B 1 42 ? 7.184 -1.542 -8.719 1 93 42 GLU B C 1
ATOM 805 O O . GLU B 1 42 ? 7.418 -1.941 -7.574 1 93 42 GLU B O 1
ATOM 810 N N . VAL B 1 43 ? 5.992 -1.498 -9.141 1 94.94 43 VAL B N 1
ATOM 811 C CA . VAL B 1 43 ? 4.812 -1.92 -8.391 1 94.94 43 VAL B CA 1
ATOM 812 C C . VAL B 1 43 ? 4.121 -3.07 -9.117 1 94.94 43 VAL B C 1
ATOM 814 O O . VAL B 1 43 ? 3.709 -2.926 -10.273 1 94.94 43 VAL B O 1
ATOM 817 N N . ASP B 1 44 ? 4.074 -4.309 -8.5 1 94.12 44 ASP B N 1
ATOM 818 C CA . ASP B 1 44 ? 3.453 -5.473 -9.117 1 94.12 44 ASP B CA 1
ATOM 819 C C . ASP B 1 44 ? 2.602 -6.242 -8.117 1 94.12 44 ASP B C 1
ATOM 821 O O . ASP B 1 44 ? 2.785 -6.109 -6.906 1 94.12 44 ASP B O 1
ATOM 825 N N . ARG B 1 45 ? 1.693 -6.957 -8.594 1 95.5 45 ARG B N 1
ATOM 826 C CA . ARG B 1 45 ? 0.94 -7.879 -7.754 1 95.5 45 ARG B CA 1
ATOM 827 C C . ARG B 1 45 ? 1.8 -9.07 -7.336 1 95.5 45 ARG B C 1
ATOM 829 O O . ARG B 1 45 ? 2.713 -9.461 -8.062 1 95.5 45 ARG B O 1
ATOM 836 N N . LYS B 1 46 ? 1.554 -9.555 -6.289 1 94.44 46 LYS B N 1
ATOM 837 C CA . LYS B 1 46 ? 2.324 -10.688 -5.781 1 94.44 46 LYS B CA 1
ATOM 838 C C . LYS B 1 46 ? 2.408 -11.805 -6.816 1 94.44 46 LYS B C 1
ATOM 840 O O . LYS B 1 46 ? 3.463 -12.414 -6.988 1 94.44 46 LYS B O 1
ATOM 845 N N . GLU B 1 47 ? 1.337 -12.039 -7.527 1 93.5 47 GLU B N 1
ATOM 846 C CA . GLU B 1 47 ? 1.273 -13.094 -8.539 1 93.5 47 GLU B CA 1
ATOM 847 C C . GLU B 1 47 ? 2.27 -12.836 -9.664 1 93.5 47 GLU B C 1
ATOM 849 O O . GLU B 1 47 ? 2.939 -13.758 -10.133 1 93.5 47 GLU B O 1
ATOM 854 N N . ILE B 1 48 ? 2.367 -11.586 -10.094 1 93.69 48 ILE B N 1
ATOM 855 C CA . ILE B 1 48 ? 3.252 -11.203 -11.188 1 93.69 48 ILE B CA 1
ATOM 856 C C . ILE B 1 48 ? 4.703 -11.234 -10.711 1 93.69 48 ILE B C 1
ATOM 858 O O . ILE B 1 48 ? 5.586 -11.711 -11.43 1 93.69 48 ILE B O 1
ATOM 862 N N . PHE B 1 49 ? 4.871 -10.703 -9.508 1 93.19 49 PHE B N 1
ATOM 863 C CA . PHE B 1 49 ? 6.199 -10.711 -8.906 1 93.19 49 PHE B CA 1
ATOM 864 C C . PHE B 1 49 ? 6.754 -12.125 -8.836 1 93.19 49 PHE B C 1
ATOM 866 O O . PHE B 1 49 ? 7.914 -12.367 -9.188 1 93.19 49 PHE B O 1
ATOM 873 N N . LEU B 1 50 ? 5.91 -13.094 -8.438 1 90.5 50 LEU B N 1
ATOM 874 C CA . LEU B 1 50 ? 6.324 -14.484 -8.297 1 90.5 50 LEU B CA 1
ATOM 875 C C . LEU B 1 50 ? 6.703 -15.086 -9.648 1 90.5 50 LEU B C 1
ATOM 877 O O . LEU B 1 50 ? 7.645 -15.875 -9.734 1 90.5 50 LEU B O 1
ATOM 881 N N . ARG B 1 51 ? 6.051 -14.641 -10.617 1 90.75 51 ARG B N 1
ATOM 882 C CA . ARG B 1 51 ? 6.355 -15.102 -11.969 1 90.75 51 ARG B CA 1
ATOM 883 C C . ARG B 1 51 ? 7.688 -14.531 -12.453 1 90.75 51 ARG B C 1
ATOM 885 O O . ARG B 1 51 ? 8.477 -15.242 -13.086 1 90.75 51 ARG B O 1
ATOM 892 N N . LYS B 1 52 ? 7.848 -13.266 -12.164 1 87.69 52 LYS B N 1
ATOM 893 C CA . LYS B 1 52 ? 9.094 -12.617 -12.555 1 87.69 52 LYS B CA 1
ATOM 894 C C . LYS B 1 52 ? 10.289 -13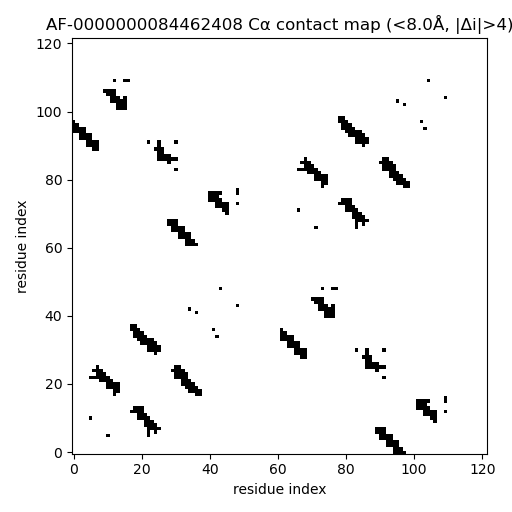.25 -11.844 1 87.69 52 LYS B C 1
ATOM 896 O O . LYS B 1 52 ? 11.352 -13.43 -12.445 1 87.69 52 LYS B O 1
ATOM 901 N N . MET B 1 53 ? 10.023 -13.555 -10.609 1 85.94 53 MET B N 1
ATOM 902 C CA . MET B 1 53 ? 11.086 -14.188 -9.828 1 85.94 53 MET B CA 1
ATOM 903 C C . MET B 1 53 ? 11.383 -15.586 -10.344 1 85.94 53 MET B C 1
ATOM 905 O O . MET B 1 53 ? 12.539 -16.016 -10.352 1 85.94 53 MET B O 1
ATOM 909 N N . ALA B 1 54 ? 10.359 -16.25 -10.609 1 84.69 54 ALA B N 1
ATOM 910 C CA . ALA B 1 54 ? 10.523 -17.594 -11.141 1 84.69 54 ALA B CA 1
ATOM 911 C C . ALA B 1 54 ? 11.242 -17.578 -12.484 1 84.69 54 ALA B C 1
ATOM 913 O O . ALA B 1 54 ? 11.992 -18.516 -12.805 1 84.69 54 ALA B O 1
ATOM 914 N N . SER B 1 55 ? 10.992 -16.516 -13.164 1 78.12 55 SER B N 1
ATOM 915 C CA . SER B 1 55 ? 11.633 -16.422 -14.469 1 78.12 55 SER B CA 1
ATOM 916 C C . SER B 1 55 ? 13.109 -16.062 -14.328 1 78.12 55 SER B C 1
ATOM 918 O O . SER B 1 55 ? 13.914 -16.406 -15.195 1 78.12 55 SER B O 1
ATOM 920 N N . THR B 1 56 ? 13.492 -15.273 -13.328 1 66.38 56 THR B N 1
ATOM 921 C CA . THR B 1 56 ? 14.891 -14.883 -13.141 1 66.38 56 THR B CA 1
ATOM 922 C C . THR B 1 56 ? 15.695 -16.031 -12.539 1 66.38 56 THR B C 1
ATOM 924 O O . THR B 1 56 ? 16.828 -15.828 -12.102 1 66.38 56 THR B O 1
ATOM 927 N N . GLN B 1 57 ? 15.117 -17.078 -12.242 1 57.09 57 GLN B N 1
ATOM 928 C CA . GLN B 1 57 ? 15.938 -18.172 -11.719 1 57.09 57 GLN B CA 1
ATOM 929 C C . GLN B 1 57 ? 17.156 -18.406 -12.602 1 57.09 57 GLN B C 1
ATOM 931 O O . GLN B 1 57 ? 17.031 -18.547 -13.82 1 57.09 57 GLN B O 1
ATOM 936 N N . PRO B 1 58 ? 18.375 -17.938 -12.102 1 57.59 58 PRO B N 1
ATOM 937 C CA . PRO B 1 58 ? 19.578 -18.391 -12.789 1 57.59 58 PRO B CA 1
ATOM 938 C C . PRO B 1 58 ? 19.5 -19.844 -13.242 1 57.59 58 PRO B C 1
ATOM 940 O O . PRO B 1 58 ? 18.922 -20.688 -12.539 1 57.59 58 PRO B O 1
ATOM 943 N N . ARG B 1 59 ? 19.297 -20.172 -14.508 1 50.19 59 ARG B N 1
ATOM 944 C CA . ARG B 1 59 ? 19.562 -21.516 -15.016 1 50.19 59 ARG B CA 1
ATOM 945 C C . ARG B 1 59 ? 20.812 -22.109 -14.367 1 50.19 59 ARG B C 1
ATOM 947 O O . ARG B 1 59 ? 21.922 -21.609 -14.562 1 50.19 59 ARG B O 1
ATOM 954 N N . LEU B 1 60 ? 20.812 -22.344 -13.086 1 48.25 60 LEU B N 1
ATOM 955 C CA . LEU B 1 60 ? 21.969 -23.141 -12.688 1 48.25 60 LEU B CA 1
ATOM 956 C C . LEU B 1 60 ? 22.25 -24.234 -13.719 1 48.25 60 LEU B C 1
ATOM 958 O O . LEU B 1 60 ? 21.453 -25.156 -13.891 1 48.25 60 LEU B O 1
ATOM 962 N N . LYS B 1 61 ? 22.641 -23.859 -14.867 1 39.72 61 LYS B N 1
ATOM 963 C CA . LYS B 1 61 ? 23.469 -24.859 -15.539 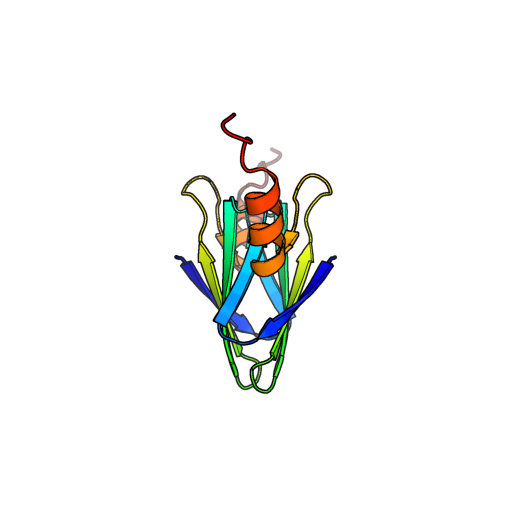1 39.72 61 LYS B CA 1
ATOM 964 C C . LYS B 1 61 ? 24.75 -25.109 -14.758 1 39.72 61 LYS B C 1
ATOM 966 O O . LYS B 1 61 ? 25.375 -24.188 -14.234 1 39.72 61 LYS B O 1
#

Radius of gyration: 15.85 Å; Cα contacts (8 Å, |Δi|>4): 255; chains: 2; bounding box: 41×57×27 Å

Solvent-accessible surface area (backbone atoms only — not comparable to full-atom values): 6517 Å² total; per-residue (Å²): 115,50,75,46,76,39,41,53,70,37,48,36,23,30,54,86,56,56,30,36,39,32,32,65,39,22,53,93,36,37,31,33,37,32,38,36,58,53,92,86,46,46,77,39,44,43,71,55,47,51,48,53,51,62,65,61,50,74,73,82,118,115,49,76,46,76,39,40,53,71,37,46,36,24,30,54,87,56,56,31,36,39,32,33,65,40,24,53,94,36,36,31,33,36,32,38,37,58,51,93,86,47,45,77,38,43,44,71,55,47,52,50,53,53,61,63,61,51,73,75,80,117